Protein AF-A0A0S3PQI4-F1 (afdb_monomer_lite)

Sequence (54 aa):
MADSRRRGVALSVMDGFFAATALEHELTMVTRNTRDFAPFGVALLDPWTATEER

Organism: NCBI:txid1333996

Secondary structure (DSSP, 8-state):
-----SSS----HHHHHHHHHHHHTT--EE-S-HHHHGGGT--EE-HHHHT---

pLDDT: mean 77.95, std 17.64, range [38.12, 95.69]

Foldseek 3Di:
DDDPPDPPQNQDPVLVVVLVVCVVVVHEDEDCPVVSNVVSVGHYDDPVVVPPPD

Structure (mmCIF, N/CA/C/O backbone):
data_AF-A0A0S3PQI4-F1
#
_entry.id   AF-A0A0S3PQI4-F1
#
loop_
_atom_site.group_PDB
_atom_site.id
_atom_site.type_symbol
_atom_site.label_atom_id
_atom_site.label_alt_id
_atom_site.label_comp_id
_atom_site.label_asym_id
_atom_site.label_entity_id
_atom_site.label_seq_id
_atom_site.pdbx_PDB_ins_code
_atom_site.Cartn_x
_atom_site.Cartn_y
_atom_site.Cartn_z
_atom_site.occupancy
_atom_site.B_iso_or_equiv
_atom_site.auth_seq_id
_atom_site.auth_comp_id
_atom_site.auth_asym_id
_atom_site.auth_atom_id
_atom_site.pdbx_PDB_model_num
ATOM 1 N N . MET A 1 1 ? 18.951 2.044 -13.166 1.00 44.94 1 MET A N 1
ATOM 2 C CA . MET A 1 1 ? 17.913 2.954 -12.621 1.00 44.94 1 MET A CA 1
ATOM 3 C C . MET A 1 1 ? 17.215 3.691 -13.765 1.00 44.94 1 MET A C 1
ATOM 5 O O . MET A 1 1 ? 17.105 4.909 -13.756 1.00 44.94 1 MET A O 1
ATOM 9 N N . ALA A 1 2 ? 16.800 2.942 -14.790 1.00 38.12 2 ALA A N 1
ATOM 10 C CA . ALA A 1 2 ? 16.399 3.484 -16.081 1.00 38.12 2 ALA A CA 1
ATOM 11 C C . ALA A 1 2 ? 14.868 3.598 -16.193 1.00 38.12 2 ALA A C 1
ATOM 13 O O . ALA A 1 2 ? 14.161 2.604 -16.086 1.00 38.12 2 ALA A O 1
ATOM 14 N N . ASP A 1 3 ? 14.420 4.826 -16.452 1.00 46.69 3 ASP A N 1
ATOM 15 C CA . ASP A 1 3 ? 13.330 5.170 -17.375 1.00 46.69 3 ASP A CA 1
ATOM 16 C C . ASP A 1 3 ? 11.848 4.987 -16.979 1.00 46.69 3 ASP A C 1
ATOM 18 O O . ASP A 1 3 ? 10.988 4.819 -17.843 1.00 46.69 3 ASP A O 1
ATOM 22 N N . SER A 1 4 ? 11.476 5.185 -15.710 1.00 45.25 4 SER A N 1
ATOM 23 C CA . SER A 1 4 ? 10.054 5.355 -15.324 1.00 45.25 4 SER A CA 1
ATOM 24 C C . SER A 1 4 ? 9.476 6.738 -15.690 1.00 45.25 4 SER A C 1
ATOM 26 O O . SER A 1 4 ? 8.765 7.353 -14.897 1.00 45.25 4 SER A O 1
ATOM 28 N N . ARG A 1 5 ? 9.774 7.272 -16.885 1.00 50.88 5 ARG A N 1
ATOM 29 C CA . ARG A 1 5 ? 9.316 8.607 -17.329 1.00 50.88 5 ARG A CA 1
ATOM 30 C C . ARG A 1 5 ? 8.359 8.604 -18.519 1.00 50.88 5 ARG A C 1
ATOM 32 O O . ARG A 1 5 ? 8.164 9.644 -19.139 1.00 50.88 5 ARG A O 1
ATOM 39 N N . ARG A 1 6 ? 7.722 7.473 -18.839 1.00 47.34 6 ARG A N 1
ATOM 40 C CA . ARG A 1 6 ? 6.877 7.361 -20.046 1.00 47.34 6 ARG A CA 1
ATOM 41 C C . ARG A 1 6 ? 5.367 7.285 -19.851 1.00 47.34 6 ARG A C 1
ATOM 43 O O . ARG A 1 6 ? 4.658 7.145 -20.841 1.00 47.34 6 ARG A O 1
ATOM 50 N N . ARG A 1 7 ? 4.846 7.452 -18.631 1.00 44.47 7 ARG A N 1
ATOM 51 C CA . ARG A 1 7 ? 3.390 7.554 -18.399 1.00 44.47 7 ARG A CA 1
ATOM 52 C C . ARG A 1 7 ? 2.983 8.558 -17.320 1.00 44.47 7 ARG A C 1
ATOM 54 O O . ARG A 1 7 ? 1.983 8.336 -16.669 1.00 44.47 7 ARG A O 1
ATOM 61 N N . GLY A 1 8 ? 3.739 9.627 -17.059 1.00 48.34 8 GLY A N 1
ATOM 62 C CA . GLY A 1 8 ? 3.356 10.648 -16.057 1.00 48.34 8 GLY A CA 1
ATOM 63 C C . GLY A 1 8 ? 3.194 10.159 -14.602 1.00 48.34 8 GLY A C 1
ATOM 64 O O . GLY A 1 8 ? 3.061 10.982 -13.708 1.00 48.34 8 GLY A O 1
ATOM 65 N N . VAL A 1 9 ? 3.254 8.850 -14.356 1.00 55.31 9 VAL A N 1
ATOM 66 C CA . VAL A 1 9 ? 3.278 8.210 -13.048 1.00 55.31 9 VAL A CA 1
ATOM 67 C C . VAL A 1 9 ? 4.732 7.850 -12.794 1.00 55.31 9 VAL A C 1
ATOM 69 O O . VAL A 1 9 ? 5.262 6.890 -13.359 1.00 55.31 9 VAL A O 1
ATOM 72 N N . ALA A 1 10 ? 5.416 8.687 -12.023 1.00 55.47 10 ALA A N 1
ATOM 73 C CA . ALA A 1 10 ? 6.757 8.391 -11.551 1.00 55.47 10 ALA A CA 1
ATOM 74 C C . ALA A 1 10 ? 6.645 7.323 -10.456 1.00 55.47 10 ALA A C 1
ATOM 76 O O . ALA A 1 10 ? 6.636 7.648 -9.277 1.00 55.47 10 ALA A O 1
ATOM 77 N N . LEU A 1 11 ? 6.513 6.056 -10.857 1.00 63.28 11 LEU A N 1
ATOM 78 C CA . LEU A 1 11 ? 6.517 4.931 -9.925 1.00 63.28 11 LEU A CA 1
ATOM 79 C C . LEU A 1 11 ? 7.910 4.844 -9.291 1.00 63.28 11 LEU A C 1
ATOM 81 O O . LEU A 1 11 ? 8.890 4.527 -9.978 1.00 63.28 11 LEU A O 1
ATOM 85 N N . SER A 1 12 ? 8.011 5.178 -8.004 1.00 78.81 12 SER A N 1
ATOM 86 C CA . SER A 1 12 ? 9.253 5.029 -7.253 1.00 78.81 12 SER A CA 1
ATOM 87 C C . SER A 1 12 ? 9.528 3.549 -7.002 1.00 78.81 12 SER A C 1
ATOM 89 O O . SER A 1 12 ? 8.613 2.750 -6.809 1.00 78.81 12 SER A O 1
ATOM 91 N N . VAL A 1 13 ? 10.808 3.173 -6.934 1.00 80.88 13 VAL A N 1
ATOM 92 C CA . VAL A 1 13 ? 11.216 1.825 -6.497 1.00 80.88 13 VAL A CA 1
ATOM 93 C C . VAL A 1 13 ? 10.645 1.514 -5.106 1.00 80.88 13 VAL A C 1
ATOM 95 O O . VAL A 1 13 ? 10.272 0.376 -4.836 1.00 80.88 13 VAL A O 1
ATOM 98 N N . MET A 1 14 ? 10.514 2.529 -4.244 1.00 84.31 14 MET A N 1
ATOM 99 C CA . MET A 1 14 ? 9.906 2.357 -2.922 1.00 84.31 14 MET A CA 1
ATOM 100 C C . MET A 1 14 ? 8.411 2.034 -2.988 1.00 84.31 14 MET A C 1
ATOM 102 O O . MET A 1 14 ? 7.964 1.168 -2.243 1.00 84.31 14 MET A O 1
ATOM 106 N N . ASP A 1 15 ? 7.655 2.648 -3.902 1.00 85.06 15 ASP A N 1
ATOM 107 C CA . ASP A 1 15 ? 6.219 2.366 -4.056 1.00 85.06 1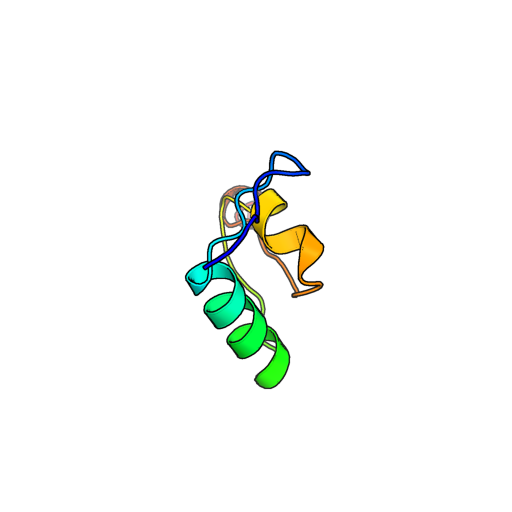5 ASP A CA 1
ATOM 108 C C . ASP A 1 15 ? 5.996 0.910 -4.475 1.00 85.06 15 ASP A C 1
ATOM 110 O O . ASP A 1 15 ? 5.098 0.240 -3.967 1.00 85.06 15 ASP A O 1
ATOM 114 N N . GLY A 1 16 ? 6.886 0.391 -5.329 1.00 86.69 16 GLY A N 1
ATOM 115 C CA . GLY A 1 16 ? 6.912 -1.021 -5.696 1.00 86.69 16 GLY A CA 1
ATOM 116 C C . GLY A 1 16 ? 7.158 -1.948 -4.502 1.00 86.69 16 GLY A C 1
ATOM 117 O O . GLY A 1 16 ? 6.491 -2.972 -4.392 1.00 86.69 16 GLY A O 1
ATOM 118 N N . PHE A 1 17 ? 8.056 -1.589 -3.577 1.00 90.94 17 PHE A N 1
ATOM 119 C CA . PHE A 1 17 ? 8.284 -2.384 -2.362 1.00 90.94 17 PHE A CA 1
ATOM 120 C C . PHE A 1 17 ? 7.079 -2.382 -1.423 1.00 90.94 17 PHE A C 1
ATOM 122 O O . PHE A 1 17 ? 6.709 -3.438 -0.904 1.00 90.94 17 PHE A O 1
ATOM 129 N N . PHE A 1 18 ? 6.437 -1.229 -1.231 1.00 89.50 18 PHE A N 1
ATOM 130 C CA . PHE A 1 18 ? 5.213 -1.157 -0.438 1.00 89.50 18 PHE A CA 1
ATOM 131 C C . PHE A 1 18 ? 4.104 -2.008 -1.060 1.00 89.50 18 PHE A C 1
ATOM 133 O O . PHE A 1 18 ? 3.457 -2.781 -0.355 1.00 89.50 18 PHE A O 1
ATOM 140 N N . ALA A 1 19 ? 3.911 -1.908 -2.377 1.00 90.19 19 ALA A N 1
ATOM 141 C CA . ALA A 1 19 ? 2.874 -2.658 -3.068 1.00 90.19 19 ALA A CA 1
ATOM 142 C C . ALA A 1 19 ? 3.138 -4.171 -3.043 1.00 90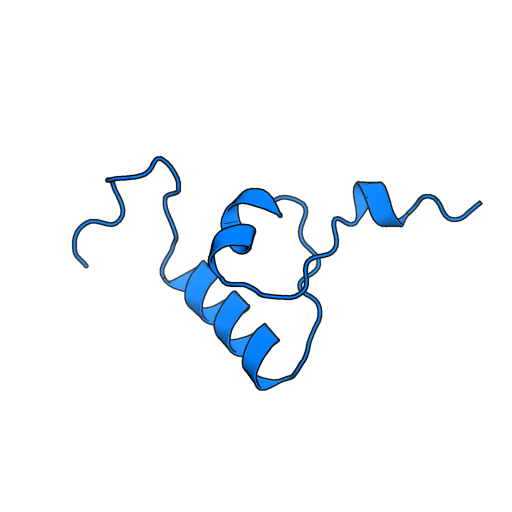.19 19 ALA A C 1
ATOM 144 O O . ALA A 1 19 ? 2.235 -4.942 -2.734 1.00 90.19 19 ALA A O 1
ATOM 145 N N . ALA A 1 20 ? 4.380 -4.600 -3.285 1.00 91.06 20 ALA A N 1
ATOM 146 C CA . ALA A 1 20 ? 4.761 -6.010 -3.220 1.00 91.06 20 ALA A CA 1
ATOM 147 C C . ALA A 1 20 ? 4.538 -6.607 -1.823 1.00 91.06 20 ALA A C 1
ATOM 149 O O . ALA A 1 20 ? 4.007 -7.706 -1.707 1.00 91.06 20 ALA A O 1
ATOM 150 N N . THR A 1 21 ? 4.876 -5.858 -0.768 1.00 93.25 21 THR A N 1
ATOM 151 C CA . THR A 1 21 ? 4.630 -6.280 0.621 1.00 93.25 21 THR A CA 1
ATOM 152 C C . THR A 1 21 ? 3.135 -6.448 0.888 1.00 93.25 21 THR A C 1
ATOM 154 O O . THR A 1 21 ? 2.722 -7.427 1.503 1.00 93.25 21 THR A O 1
ATOM 157 N N . ALA A 1 22 ? 2.308 -5.512 0.411 1.00 93.69 22 ALA A N 1
ATOM 158 C CA . ALA A 1 22 ? 0.863 -5.606 0.583 1.00 93.69 22 ALA A CA 1
ATOM 159 C C . ALA A 1 22 ? 0.266 -6.806 -0.170 1.00 93.69 22 ALA A C 1
ATOM 161 O O . ALA A 1 22 ? -0.597 -7.481 0.379 1.00 93.69 22 ALA A O 1
ATOM 162 N N . LEU A 1 23 ? 0.749 -7.109 -1.381 1.00 93.31 23 LEU A N 1
ATOM 163 C CA . LEU A 1 23 ? 0.311 -8.286 -2.141 1.00 93.31 23 LEU A CA 1
ATOM 164 C C . LEU A 1 23 ? 0.700 -9.600 -1.461 1.00 93.31 23 LEU A C 1
ATOM 166 O O . LEU A 1 23 ? -0.152 -10.465 -1.302 1.00 93.31 23 LEU A O 1
AT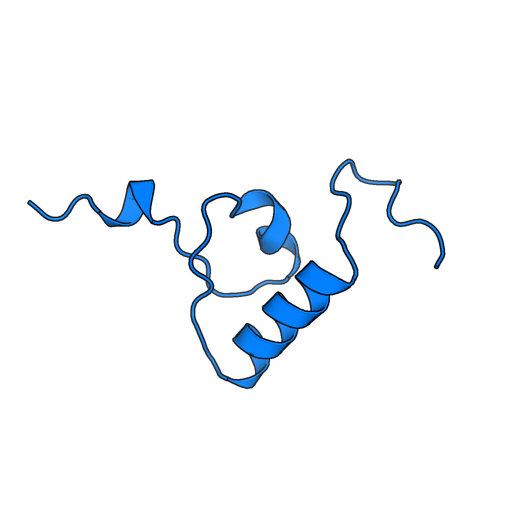OM 170 N N . GLU A 1 24 ? 1.963 -9.737 -1.054 1.00 95.69 24 GLU A N 1
ATOM 171 C CA . GLU A 1 24 ? 2.488 -10.970 -0.448 1.00 95.69 24 GLU A CA 1
ATOM 172 C C . GLU A 1 24 ? 1.757 -11.340 0.848 1.00 95.69 24 GLU A C 1
ATOM 174 O O . GLU A 1 24 ? 1.566 -12.512 1.157 1.00 95.69 24 GLU A O 1
ATOM 179 N N . HIS A 1 25 ? 1.332 -10.333 1.608 1.00 95.69 25 HIS A N 1
ATOM 180 C CA . HIS A 1 25 ? 0.669 -10.518 2.896 1.00 95.69 25 HIS A CA 1
ATOM 181 C C . HIS A 1 25 ? -0.852 -10.323 2.846 1.00 95.69 25 HIS A C 1
ATOM 183 O O . HIS A 1 25 ? -1.475 -10.239 3.903 1.00 95.69 25 HIS A O 1
ATOM 189 N N . GLU A 1 26 ? -1.447 -10.222 1.652 1.00 93.38 26 GLU A N 1
ATOM 190 C CA . GLU A 1 26 ? -2.889 -9.996 1.459 1.00 93.38 26 GLU A CA 1
ATOM 191 C C . GLU A 1 26 ? -3.426 -8.764 2.228 1.00 93.38 26 GLU A C 1
ATOM 193 O O . GLU A 1 26 ? -4.556 -8.733 2.719 1.00 93.38 26 GLU A O 1
ATOM 198 N N . LEU A 1 27 ? -2.604 -7.717 2.350 1.00 93.88 27 LEU A N 1
ATOM 199 C CA . LEU A 1 27 ? -2.935 -6.491 3.073 1.00 93.88 27 LEU A CA 1
ATOM 200 C C . LEU A 1 27 ? -3.623 -5.468 2.166 1.00 93.88 27 LEU A C 1
ATOM 202 O O . LEU A 1 27 ? -3.366 -5.372 0.965 1.00 93.88 27 LEU A O 1
ATOM 206 N N . THR A 1 28 ? -4.448 -4.618 2.778 1.00 92.12 28 THR A N 1
ATOM 207 C CA . THR A 1 28 ? -4.997 -3.431 2.112 1.00 92.12 28 THR A CA 1
ATOM 208 C C . THR A 1 28 ? -4.074 -2.238 2.316 1.00 92.12 28 THR A C 1
ATOM 210 O O . THR A 1 28 ? -3.749 -1.863 3.443 1.00 92.12 28 THR A O 1
ATOM 213 N N . MET A 1 29 ? -3.669 -1.612 1.218 1.00 90.88 29 MET A N 1
ATOM 214 C CA . MET A 1 29 ? -2.853 -0.412 1.228 1.00 90.88 29 MET A CA 1
ATOM 215 C C . MET A 1 29 ? -3.722 0.825 1.463 1.00 90.88 29 MET A C 1
ATOM 217 O O . MET A 1 29 ? -4.460 1.279 0.587 1.00 90.88 29 MET A O 1
ATOM 221 N N . VAL A 1 30 ? -3.597 1.392 2.661 1.00 92.12 30 VAL A N 1
ATOM 222 C CA . VAL A 1 30 ? -4.260 2.642 3.036 1.00 92.12 30 VAL A CA 1
ATOM 223 C C . VAL A 1 30 ? -3.397 3.818 2.598 1.00 92.12 30 VAL A C 1
ATOM 225 O O . VAL A 1 30 ? -2.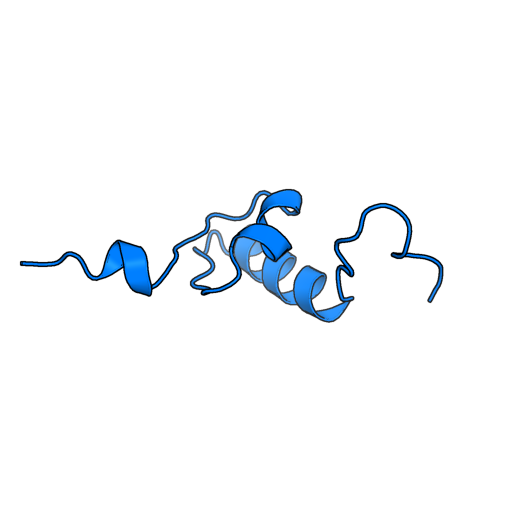300 4.023 3.116 1.00 92.12 30 VAL A O 1
ATOM 228 N N . THR A 1 31 ? -3.867 4.597 1.629 1.00 87.94 31 THR A N 1
ATOM 229 C CA . THR A 1 31 ? -3.124 5.749 1.113 1.00 87.94 31 THR A CA 1
ATOM 230 C C . THR A 1 31 ? -4.054 6.786 0.512 1.00 87.94 31 THR A C 1
ATOM 232 O O . THR A 1 31 ? -5.034 6.463 -0.149 1.00 87.94 31 THR A O 1
ATOM 235 N N . ARG A 1 32 ? -3.694 8.059 0.678 1.00 88.81 32 ARG A N 1
ATOM 236 C CA . ARG A 1 32 ? -4.341 9.180 -0.013 1.00 88.81 32 ARG A CA 1
ATOM 237 C C . ARG A 1 32 ? -4.087 9.208 -1.521 1.00 88.81 32 ARG A C 1
ATOM 239 O O . ARG A 1 32 ? -4.852 9.798 -2.275 1.00 88.81 32 ARG A O 1
ATOM 246 N N . ASN A 1 33 ? -2.972 8.630 -1.965 1.00 87.06 33 ASN A N 1
ATOM 247 C CA . ASN A 1 33 ? -2.527 8.696 -3.356 1.00 87.06 33 ASN A CA 1
ATOM 248 C C . ASN A 1 33 ? -2.853 7.384 -4.075 1.00 87.06 33 ASN A C 1
ATOM 250 O O . ASN A 1 33 ? -1.993 6.772 -4.701 1.00 87.06 33 ASN A O 1
ATOM 254 N N . THR A 1 34 ? -4.107 6.938 -3.992 1.00 87.69 34 THR A N 1
ATOM 255 C CA . THR A 1 34 ? -4.561 5.662 -4.578 1.00 87.69 34 THR A CA 1
ATOM 256 C C . THR A 1 34 ? -4.226 5.534 -6.066 1.00 87.69 34 THR A C 1
ATOM 258 O O . THR A 1 34 ? -3.918 4.448 -6.547 1.00 87.69 34 THR A O 1
ATOM 261 N N . ARG A 1 35 ? -4.198 6.652 -6.799 1.00 85.50 35 ARG A N 1
ATOM 262 C CA . ARG A 1 35 ? -3.852 6.712 -8.229 1.00 85.50 35 ARG A CA 1
ATOM 263 C C . ARG A 1 35 ? -2.440 6.226 -8.551 1.00 85.50 35 ARG A C 1
ATOM 265 O O . ARG A 1 35 ? -2.247 5.643 -9.614 1.00 85.50 35 ARG A O 1
ATOM 272 N N . ASP A 1 36 ? -1.486 6.456 -7.655 1.00 83.75 36 ASP A N 1
ATOM 273 C CA . ASP A 1 36 ? -0.088 6.070 -7.866 1.00 83.75 36 ASP A CA 1
ATOM 274 C C . ASP A 1 36 ? 0.094 4.563 -7.661 1.00 83.75 36 ASP A C 1
ATOM 276 O O . ASP A 1 36 ? 0.941 3.944 -8.300 1.00 83.75 36 ASP A O 1
ATOM 280 N N . PHE A 1 37 ? -0.762 3.963 -6.827 1.00 86.25 37 PHE A N 1
ATOM 281 C CA . PHE A 1 37 ? -0.707 2.544 -6.500 1.00 86.25 37 PHE A CA 1
ATOM 282 C C . PHE A 1 37 ? -1.675 1.669 -7.304 1.00 86.25 37 PHE A C 1
ATOM 284 O O . PHE A 1 37 ? -1.503 0.453 -7.363 1.00 86.25 37 PHE A O 1
ATOM 291 N N . ALA A 1 38 ? -2.653 2.275 -7.984 1.00 84.94 38 ALA A N 1
ATOM 292 C CA . ALA A 1 38 ? -3.607 1.583 -8.849 1.00 84.94 38 ALA A CA 1
ATOM 293 C C . ALA A 1 38 ? -2.954 0.653 -9.899 1.00 84.94 38 ALA A C 1
ATOM 295 O O . ALA A 1 38 ? -3.489 -0.433 -10.127 1.00 84.94 38 ALA A O 1
ATOM 296 N N . PRO A 1 39 ? -1.797 0.990 -10.515 1.00 84.88 39 PRO A N 1
ATOM 297 C CA . PRO A 1 39 ? -1.133 0.096 -11.465 1.00 84.88 39 PRO A CA 1
ATOM 298 C C . PRO A 1 39 ? -0.581 -1.197 -10.849 1.00 84.88 39 PRO A C 1
ATOM 300 O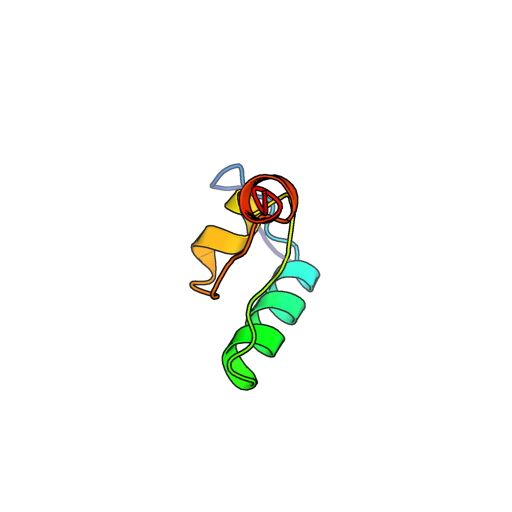 O . PRO A 1 39 ? -0.319 -2.136 -11.596 1.00 84.88 39 PRO A O 1
ATOM 303 N N . PHE A 1 40 ? -0.380 -1.258 -9.526 1.00 84.50 40 PHE A N 1
ATOM 304 C CA . PHE A 1 40 ? 0.177 -2.440 -8.859 1.00 84.50 40 PHE A CA 1
ATOM 305 C C . PHE A 1 40 ? -0.870 -3.514 -8.536 1.00 84.50 40 PHE A C 1
ATOM 307 O O . PHE A 1 40 ? -0.493 -4.606 -8.125 1.00 84.50 40 PHE A O 1
ATOM 314 N N . GLY A 1 41 ? -2.169 -3.232 -8.703 1.00 85.25 41 GLY A N 1
ATOM 315 C CA . GLY A 1 41 ? -3.232 -4.215 -8.452 1.00 85.25 41 GLY A CA 1
ATOM 316 C C . GLY A 1 41 ? -3.409 -4.610 -6.980 1.00 85.25 41 GLY A C 1
ATOM 317 O O . GLY A 1 41 ? -4.053 -5.615 -6.696 1.00 85.25 41 GLY A O 1
ATOM 318 N N . VAL A 1 42 ? -2.848 -3.833 -6.050 1.00 89.88 42 VAL A N 1
ATOM 319 C CA . VAL A 1 42 ? -3.073 -3.979 -4.604 1.00 89.88 42 VAL A CA 1
ATOM 320 C C . VAL A 1 42 ? -4.477 -3.525 -4.214 1.00 89.88 42 VAL A C 1
ATOM 322 O O . VAL A 1 42 ? -5.038 -2.621 -4.835 1.00 89.88 42 VAL A O 1
ATOM 325 N N . ALA A 1 43 ? -5.029 -4.105 -3.146 1.00 92.25 43 ALA A N 1
ATOM 326 C CA . ALA A 1 43 ? -6.228 -3.566 -2.513 1.00 92.25 43 ALA A CA 1
ATOM 327 C C . ALA A 1 43 ? -5.916 -2.170 -1.954 1.00 92.25 43 ALA A C 1
ATOM 329 O O . ALA A 1 43 ? -4.957 -2.009 -1.200 1.00 92.25 43 ALA A O 1
ATOM 330 N N . LEU A 1 44 ? -6.702 -1.162 -2.336 1.00 92.12 44 LEU A N 1
ATOM 331 C CA . LEU A 1 44 ? -6.471 0.237 -1.972 1.00 92.12 44 LEU A CA 1
ATOM 332 C C . LEU A 1 44 ? -7.642 0.797 -1.181 1.00 92.12 44 LEU A C 1
ATOM 334 O O . LEU A 1 44 ? -8.798 0.591 -1.544 1.00 92.12 44 LEU A O 1
ATOM 338 N N . LEU A 1 45 ? -7.320 1.565 -0.146 1.00 91.81 45 LEU A N 1
ATOM 339 C CA . LEU A 1 45 ? -8.290 2.296 0.656 1.00 91.81 45 LEU A CA 1
ATOM 340 C C . LEU A 1 45 ? -7.832 3.747 0.817 1.00 91.81 45 LEU A C 1
ATOM 342 O O . LEU A 1 45 ? -6.742 4.007 1.327 1.00 91.81 45 LEU A O 1
ATOM 346 N N . ASP A 1 46 ? -8.664 4.691 0.376 1.00 91.50 46 ASP A N 1
ATOM 347 C CA . ASP A 1 46 ? -8.444 6.110 0.650 1.00 91.50 46 ASP A CA 1
ATOM 348 C C . ASP A 1 46 ? -9.025 6.441 2.036 1.00 91.50 46 ASP A C 1
ATOM 350 O O . ASP A 1 46 ? -10.242 6.329 2.233 1.00 91.50 46 ASP A O 1
ATOM 354 N N . PRO A 1 47 ? -8.186 6.835 3.013 1.00 87.62 47 PRO A N 1
ATOM 355 C CA . PRO A 1 47 ? -8.648 7.124 4.365 1.00 87.62 47 PRO A CA 1
ATOM 356 C C . PRO A 1 47 ? -9.656 8.280 4.416 1.00 87.62 47 PRO A C 1
ATOM 358 O O . PRO A 1 47 ? -10.481 8.316 5.323 1.00 87.62 47 PRO A O 1
ATOM 361 N N . TRP A 1 48 ? -9.655 9.20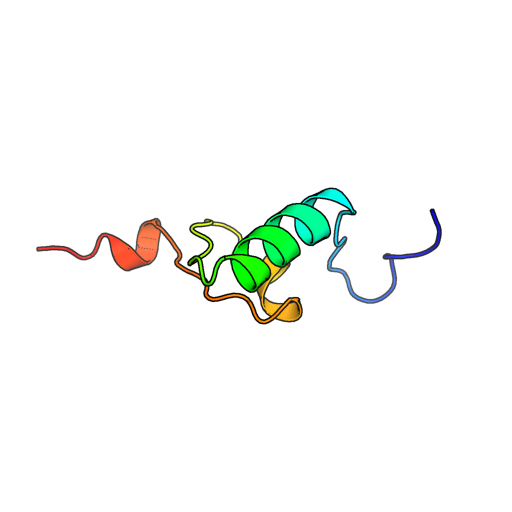8 3.455 1.00 87.56 48 TRP A N 1
ATOM 362 C CA . TRP A 1 48 ? -10.614 10.317 3.455 1.00 87.56 48 TRP A CA 1
ATOM 363 C C . TRP A 1 48 ? -11.980 9.955 2.892 1.00 87.56 48 TRP A C 1
ATOM 365 O O . TRP A 1 48 ? -12.959 10.593 3.260 1.00 87.56 48 TRP A O 1
ATOM 375 N N . THR A 1 49 ? -12.072 8.927 2.048 1.00 83.25 49 THR A N 1
ATOM 376 C CA . THR A 1 49 ? -13.365 8.420 1.564 1.00 83.25 49 THR A CA 1
ATOM 377 C C . THR A 1 49 ? -13.922 7.325 2.463 1.00 83.25 49 THR A C 1
ATOM 379 O O . THR A 1 49 ? -15.130 7.139 2.529 1.00 83.25 49 THR A O 1
ATOM 382 N N . ALA A 1 50 ? -13.043 6.571 3.130 1.00 72.38 50 ALA A N 1
ATOM 383 C CA . ALA A 1 50 ? -13.437 5.469 3.999 1.00 72.38 50 ALA A CA 1
ATOM 384 C C . ALA A 1 50 ? -13.973 5.936 5.360 1.00 72.38 50 ALA A C 1
ATOM 386 O O . ALA A 1 50 ? -14.722 5.201 5.986 1.00 72.38 50 ALA A O 1
ATOM 387 N N . THR A 1 51 ? -13.637 7.155 5.799 1.00 61.28 51 THR A N 1
ATOM 388 C CA . THR A 1 51 ? -14.086 7.697 7.097 1.00 61.28 51 THR A CA 1
ATOM 389 C C . THR A 1 51 ? -15.490 8.330 7.034 1.00 61.28 51 THR A C 1
ATOM 391 O O . THR A 1 51 ? -15.866 9.088 7.922 1.00 61.28 51 THR A O 1
ATOM 394 N N . GLU A 1 52 ? -16.319 7.995 6.038 1.00 56.50 52 GLU A N 1
ATOM 395 C CA . GLU A 1 52 ? -17.774 8.248 6.078 1.00 56.50 52 GLU A CA 1
ATOM 396 C C . GLU A 1 52 ? -18.465 7.246 7.033 1.00 56.50 52 GLU A C 1
ATOM 398 O O . GLU A 1 52 ? -19.447 6.587 6.696 1.00 56.50 52 GLU A O 1
ATOM 403 N N . GLU A 1 53 ? -17.926 7.110 8.244 1.00 55.16 53 GLU A N 1
ATOM 404 C CA . GLU A 1 53 ? -18.552 6.402 9.353 1.00 55.16 53 GLU A CA 1
ATOM 405 C C . GLU A 1 53 ? -19.348 7.448 10.144 1.00 55.16 53 GLU A C 1
ATOM 407 O O . GLU A 1 53 ? -18.813 8.198 10.964 1.00 55.16 53 GLU A O 1
ATOM 412 N N . ARG A 1 54 ? -20.634 7.568 9.797 1.00 49.69 54 ARG A N 1
ATOM 413 C CA . ARG A 1 54 ? -21.646 8.152 10.683 1.00 49.69 54 ARG A CA 1
ATOM 414 C C . ARG A 1 54 ? -22.002 7.166 11.783 1.00 49.69 54 ARG A C 1
ATOM 416 O O . ARG A 1 54 ? -22.190 5.979 11.441 1.00 49.69 54 ARG A O 1
#

Radius of gyration: 12.67 Å; chains: 1; bounding box: 40×22×31 Å

InterPro domains:
  IPR029060 PIN-like domain superfamily [SSF88723] (2-48)